Protein AF-A0A2V8S7G6-F1 (afdb_monomer_lite)

Secondary structure (DSSP, 8-state):
-EE-TTT--EE---------EEE---B-TTSPBP-EEEEETTTTEEEEE--EEEPPTT--HHHHHHHHHHHHH---S--------GGGHHHHHHTTSS-S----------------

Foldseek 3Di:
DDADPPPRDDDDDDDDDDAFKDFDFDQDPVRDTDWAFDQDPVVRDTDIATFMDGADDVRDNQNRHQVRCCVGPVDDPDDDDDDDPPVCVVVCVVVCVPVDDDDDDTDDDDDDDDDD

Radius of gyration: 17.89 Å; chains: 1; bounding box: 40×41×50 Å

pLDDT: mean 71.8, std 17.99, range [30.88, 92.38]

Sequence (116 aa):
MSADPRDGRAHDFYVIEAPDWINVIPLTARGEVVLIEQYRHGTEEISLEIPGGMVDEGEEPSDAAARELLEETGWTEQTVVRLTPVERIPSLIAEGKITHSLVVVGFHLLGLAGLE

Structure (mmCIF, N/CA/C/O backbone):
data_AF-A0A2V8S7G6-F1
#
_entry.id   AF-A0A2V8S7G6-F1
#
loop_
_atom_site.group_PDB
_atom_site.id
_atom_site.type_symbol
_atom_site.label_atom_id
_atom_site.label_alt_id
_atom_site.label_comp_id
_atom_site.label_asym_id
_atom_site.label_entity_id
_atom_site.label_seq_id
_atom_site.pdbx_PDB_ins_code
_atom_site.Cartn_x
_atom_site.Cartn_y
_atom_site.Cartn_z
_atom_site.occupancy
_atom_site.B_iso_or_equiv
_atom_site.auth_seq_id
_atom_site.auth_comp_id
_atom_site.auth_asym_id
_atom_site.auth_atom_id
_atom_site.pdbx_PDB_model_num
ATOM 1 N N . MET A 1 1 ? 19.991 -4.748 -21.477 1.00 58.31 1 MET A N 1
ATOM 2 C CA . MET A 1 1 ? 19.229 -5.061 -22.710 1.00 58.31 1 MET A CA 1
ATOM 3 C C . MET A 1 1 ? 18.177 -6.094 -22.362 1.00 58.31 1 MET A C 1
ATOM 5 O O . MET A 1 1 ? 18.536 -7.071 -21.718 1.00 58.31 1 MET A O 1
ATOM 9 N N . SER A 1 2 ? 16.923 -5.869 -22.743 1.00 74.12 2 SER A N 1
ATOM 10 C CA . SER A 1 2 ? 15.855 -6.864 -22.648 1.00 74.12 2 SER A CA 1
ATOM 11 C C . SER A 1 2 ? 15.586 -7.366 -24.062 1.00 74.12 2 SER A C 1
ATOM 13 O O . SER A 1 2 ? 15.606 -6.573 -25.009 1.00 74.12 2 SER A O 1
ATOM 15 N N . ALA A 1 3 ? 15.440 -8.678 -24.217 1.00 81.38 3 ALA A N 1
ATOM 16 C CA . ALA A 1 3 ? 15.179 -9.300 -25.507 1.00 81.38 3 ALA A CA 1
ATOM 17 C C . ALA A 1 3 ? 13.679 -9.559 -25.648 1.00 81.38 3 ALA A C 1
ATOM 19 O O . ALA A 1 3 ? 13.056 -10.067 -24.714 1.00 81.38 3 ALA A O 1
ATOM 20 N N . ASP A 1 4 ? 13.102 -9.232 -26.805 1.00 79.12 4 ASP A N 1
ATOM 21 C CA . ASP A 1 4 ? 11.713 -9.582 -27.099 1.00 79.12 4 ASP A CA 1
ATOM 22 C C . ASP A 1 4 ? 11.560 -11.114 -27.029 1.00 79.12 4 ASP A C 1
ATOM 24 O O . ASP A 1 4 ? 12.251 -11.833 -27.758 1.00 79.12 4 ASP A O 1
ATOM 28 N N . PRO A 1 5 ? 10.670 -11.653 -26.178 1.00 82.69 5 PRO A N 1
ATOM 29 C CA . PRO A 1 5 ? 10.526 -13.097 -26.015 1.00 82.69 5 PRO A CA 1
ATOM 30 C C . PRO A 1 5 ? 9.985 -13.809 -27.269 1.00 82.69 5 PRO A C 1
ATOM 32 O O . PRO A 1 5 ? 9.981 -15.037 -27.312 1.00 82.69 5 PRO A O 1
ATOM 35 N N . ARG A 1 6 ? 9.515 -13.073 -28.285 1.00 85.38 6 ARG A N 1
ATOM 36 C CA . ARG A 1 6 ? 8.958 -13.619 -29.532 1.00 85.38 6 ARG A CA 1
ATOM 37 C C . ARG A 1 6 ? 9.998 -13.764 -30.639 1.00 85.38 6 ARG A C 1
ATOM 39 O O . ARG A 1 6 ?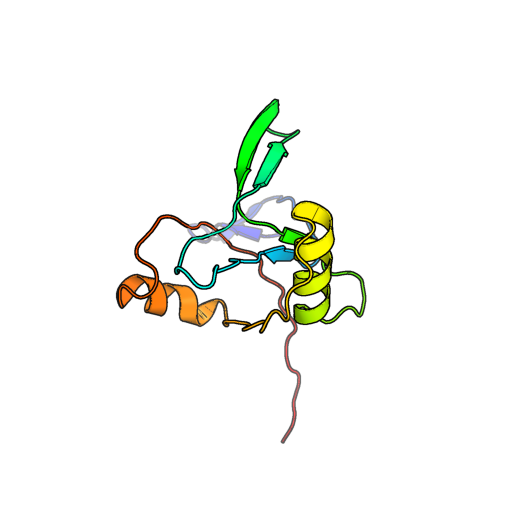 9.903 -14.713 -31.412 1.00 85.38 6 ARG A O 1
ATOM 46 N N . ASP A 1 7 ? 10.948 -12.833 -30.748 1.00 91.25 7 ASP A N 1
ATOM 47 C CA . ASP A 1 7 ? 11.930 -12.806 -31.848 1.00 91.25 7 ASP A CA 1
ATOM 48 C C . ASP A 1 7 ? 13.399 -12.659 -31.403 1.00 91.25 7 ASP A C 1
ATOM 50 O O . ASP A 1 7 ? 14.308 -12.761 -32.229 1.00 91.25 7 ASP A O 1
ATOM 54 N N . GLY A 1 8 ? 13.650 -12.478 -30.103 1.00 88.19 8 GLY A N 1
ATOM 55 C CA . GLY A 1 8 ? 14.980 -12.412 -29.503 1.00 88.19 8 GLY A CA 1
ATOM 56 C C . GLY A 1 8 ? 15.739 -11.110 -29.762 1.00 88.19 8 GLY A C 1
ATOM 57 O O . GLY A 1 8 ? 16.911 -11.014 -29.386 1.00 88.19 8 GLY A O 1
ATOM 58 N N . ARG A 1 9 ? 15.127 -10.102 -30.397 1.00 91.06 9 ARG A N 1
ATOM 59 C CA . ARG A 1 9 ? 15.801 -8.824 -30.650 1.00 91.06 9 ARG A CA 1
ATOM 60 C C . ARG A 1 9 ? 15.978 -8.025 -29.368 1.00 91.06 9 ARG A C 1
ATOM 62 O O . ARG A 1 9 ? 15.073 -7.927 -28.545 1.00 91.06 9 ARG A O 1
ATOM 69 N N . ALA A 1 10 ? 17.160 -7.431 -29.221 1.00 88.81 10 ALA A N 1
ATOM 70 C CA . ALA A 1 10 ? 17.464 -6.533 -28.119 1.00 88.81 10 ALA A CA 1
ATOM 71 C C . ALA A 1 10 ? 16.874 -5.143 -28.382 1.00 88.81 10 ALA A C 1
ATOM 73 O O . ALA A 1 10 ? 17.061 -4.577 -29.460 1.00 88.81 10 ALA A O 1
ATOM 74 N N . HIS A 1 11 ? 16.215 -4.593 -27.367 1.00 84.25 11 HIS A N 1
ATOM 75 C CA . HIS A 1 11 ? 15.691 -3.233 -27.369 1.00 84.25 11 HIS A CA 1
ATOM 76 C C . HIS A 1 11 ? 16.185 -2.468 -26.140 1.00 84.25 11 HIS A C 1
ATOM 78 O O . HIS A 1 11 ? 16.511 -3.066 -25.105 1.00 84.25 11 HIS A O 1
ATOM 84 N N . ASP A 1 12 ? 16.218 -1.142 -26.261 1.00 86.75 12 ASP A N 1
ATOM 85 C CA . ASP A 1 12 ? 16.338 -0.253 -25.111 1.00 86.75 12 ASP A CA 1
ATOM 86 C C . ASP A 1 12 ? 15.033 -0.295 -24.311 1.00 86.75 12 ASP A C 1
ATOM 88 O O . ASP A 1 12 ? 13.934 -0.315 -24.866 1.00 86.75 12 ASP A O 1
ATOM 92 N N . PHE A 1 13 ? 15.159 -0.346 -22.992 1.00 80.31 13 PHE A N 1
ATOM 93 C CA . PHE A 1 13 ? 14.050 -0.414 -22.050 1.00 80.31 13 PHE A CA 1
ATOM 94 C C . PHE A 1 13 ? 14.445 0.387 -20.819 1.00 80.31 13 PHE A C 1
ATOM 96 O O . PHE A 1 13 ? 15.613 0.423 -20.426 1.00 80.31 13 PHE A O 1
ATOM 103 N N . TYR A 1 14 ? 13.451 1.032 -20.228 1.00 80.69 14 TYR A N 1
ATOM 104 C CA . TYR A 1 14 ? 13.606 1.780 -18.995 1.00 80.69 14 TYR A CA 1
ATOM 105 C C . TYR A 1 14 ? 13.094 0.917 -17.851 1.00 80.69 14 TYR A C 1
ATOM 107 O O . TYR A 1 14 ? 12.024 0.317 -17.952 1.00 80.69 14 TYR A O 1
ATOM 115 N N . VAL A 1 15 ? 13.876 0.847 -16.780 1.00 80.12 15 VAL A N 1
ATOM 116 C CA . VAL A 1 15 ? 13.473 0.217 -15.524 1.00 80.12 15 VAL A CA 1
ATOM 117 C C . VAL A 1 15 ? 13.237 1.336 -14.525 1.00 80.12 15 VAL A C 1
ATOM 119 O O . VAL A 1 15 ? 14.070 2.232 -14.396 1.00 80.12 15 VAL A O 1
ATOM 122 N N . ILE A 1 16 ? 12.091 1.292 -13.853 1.00 77.50 16 ILE A N 1
ATOM 123 C CA . ILE A 1 16 ? 11.824 2.122 -12.682 1.00 77.50 16 ILE A CA 1
ATOM 124 C C . ILE A 1 16 ? 12.099 1.232 -11.479 1.00 77.50 16 ILE A C 1
ATOM 126 O O . ILE A 1 16 ? 11.385 0.257 -11.255 1.00 77.50 16 ILE A O 1
ATOM 130 N N . GLU A 1 17 ? 13.163 1.547 -10.752 1.00 78.69 17 GLU A N 1
ATOM 131 C CA . GLU A 1 17 ? 13.441 0.935 -9.459 1.00 78.69 17 GLU A CA 1
ATOM 132 C C . GLU A 1 17 ? 12.655 1.710 -8.402 1.00 78.69 17 GLU A C 1
ATOM 134 O O . GLU A 1 17 ? 12.752 2.936 -8.321 1.00 78.69 17 GLU A O 1
ATOM 139 N N . ALA A 1 18 ? 11.833 0.999 -7.639 1.00 74.44 18 ALA A N 1
ATOM 140 C CA . ALA A 1 18 ? 11.028 1.555 -6.564 1.00 74.44 18 ALA A CA 1
ATOM 141 C C . ALA A 1 18 ? 11.409 0.867 -5.246 1.00 74.44 18 ALA A C 1
ATOM 143 O O . ALA A 1 18 ? 11.781 -0.312 -5.280 1.00 74.44 18 ALA A O 1
ATOM 144 N N . PRO A 1 19 ? 11.337 1.583 -4.112 1.00 76.06 19 PRO A N 1
ATOM 145 C CA . PRO A 1 19 ? 11.504 0.973 -2.803 1.00 76.06 19 PRO A CA 1
ATOM 146 C C . PRO A 1 19 ? 10.362 0.001 -2.506 1.00 76.06 19 PRO A C 1
ATOM 148 O O . PRO A 1 19 ? 9.331 -0.030 -3.190 1.00 76.06 19 PRO A O 1
ATOM 151 N N . ASP A 1 20 ? 10.554 -0.768 -1.446 1.00 79.19 20 ASP A N 1
ATOM 152 C CA . ASP A 1 20 ? 9.552 -1.689 -0.941 1.00 79.19 20 ASP A CA 1
ATOM 153 C C . ASP A 1 20 ? 8.335 -0.914 -0.453 1.00 79.19 20 ASP A C 1
ATOM 155 O O . ASP A 1 20 ? 8.427 0.218 0.021 1.00 79.19 20 ASP A O 1
ATOM 159 N N . TRP A 1 21 ? 7.168 -1.529 -0.596 1.00 79.50 21 TRP A N 1
ATOM 160 C CA . TRP A 1 21 ? 5.898 -0.905 -0.268 1.00 79.50 21 TRP A CA 1
ATOM 161 C C . TRP A 1 21 ? 4.962 -1.938 0.344 1.00 79.50 21 TRP A C 1
ATOM 163 O O . TRP A 1 21 ? 4.873 -3.077 -0.128 1.00 79.50 21 TRP A O 1
ATOM 173 N N . ILE A 1 22 ? 4.216 -1.523 1.363 1.00 79.94 22 ILE A N 1
ATOM 174 C CA . ILE A 1 22 ? 3.166 -2.317 1.995 1.00 79.94 22 ILE A CA 1
ATOM 175 C C . ILE A 1 22 ? 1.798 -1.740 1.684 1.00 79.94 22 ILE A C 1
ATOM 177 O O . ILE A 1 22 ? 1.624 -0.549 1.471 1.00 79.94 22 ILE A O 1
ATOM 181 N N . ASN A 1 23 ? 0.786 -2.597 1.689 1.00 81.06 23 ASN A N 1
ATOM 182 C CA . ASN A 1 23 ? -0.576 -2.113 1.822 1.00 81.06 23 ASN A CA 1
ATOM 183 C C . ASN A 1 23 ? -1.289 -2.936 2.879 1.00 81.06 23 ASN A C 1
ATOM 185 O O . ASN A 1 23 ? -1.021 -4.128 3.060 1.00 81.06 23 ASN A O 1
ATOM 189 N N . VAL A 1 24 ? -2.216 -2.288 3.559 1.00 79.31 24 VAL A N 1
ATOM 190 C CA . VAL A 1 24 ? -2.887 -2.816 4.734 1.00 79.31 24 VAL A CA 1
ATOM 191 C C . VAL A 1 24 ? -4.356 -2.978 4.402 1.00 79.31 24 VAL A C 1
ATOM 193 O O . VAL A 1 24 ? -4.965 -2.078 3.851 1.00 79.31 24 VAL A O 1
ATOM 196 N N . ILE A 1 25 ? -4.949 -4.120 4.745 1.00 82.69 25 ILE A N 1
ATOM 197 C CA . ILE A 1 25 ? -6.404 -4.314 4.682 1.00 82.69 25 ILE A CA 1
ATOM 198 C C . ILE A 1 25 ? -6.908 -4.307 6.122 1.00 82.69 25 ILE A C 1
ATOM 200 O O . ILE A 1 25 ? -6.883 -5.357 6.776 1.00 82.69 25 ILE A O 1
ATOM 204 N N . PRO A 1 26 ? -7.327 -3.153 6.661 1.00 75.75 26 PRO A N 1
ATOM 205 C CA . PRO A 1 26 ? -7.727 -3.070 8.051 1.00 75.75 26 PRO A CA 1
ATOM 206 C C . PRO A 1 26 ? -9.147 -3.617 8.161 1.00 75.75 26 PRO A C 1
ATOM 208 O O . PRO A 1 26 ? -10.054 -3.140 7.478 1.00 75.75 26 PRO A O 1
ATOM 211 N N . LEU A 1 27 ? -9.333 -4.628 9.009 1.00 76.56 27 LEU A N 1
ATOM 212 C CA . LEU A 1 27 ? -10.639 -5.219 9.281 1.00 76.56 27 LEU A CA 1
ATOM 213 C C . LEU A 1 27 ? -11.141 -4.762 10.643 1.00 76.56 27 LEU A C 1
ATOM 215 O O . LEU A 1 27 ? -10.476 -4.958 11.659 1.00 76.56 27 LEU A O 1
ATOM 219 N N . THR A 1 28 ? -12.340 -4.192 10.671 1.00 73.38 28 THR A N 1
ATOM 220 C CA . THR A 1 28 ? -12.999 -3.818 11.924 1.00 73.38 28 THR A CA 1
ATOM 221 C C . THR A 1 28 ? -13.528 -5.065 12.637 1.00 73.38 28 THR A C 1
ATOM 223 O O . THR A 1 28 ? -13.721 -6.118 12.023 1.00 73.38 28 THR A O 1
ATOM 226 N N . ALA A 1 29 ? -13.868 -4.955 13.925 1.00 72.25 29 ALA A N 1
ATOM 227 C CA . ALA A 1 29 ? -14.508 -6.048 14.671 1.00 72.25 29 ALA A CA 1
ATOM 228 C C . ALA A 1 29 ? -15.847 -6.522 14.059 1.00 72.25 29 ALA A C 1
ATOM 230 O O . ALA A 1 29 ? -16.326 -7.610 14.373 1.00 72.25 29 ALA A O 1
ATOM 231 N N . ARG A 1 30 ? -16.454 -5.715 13.177 1.00 73.75 30 ARG A N 1
ATOM 232 C CA . ARG A 1 30 ? -17.678 -6.050 12.432 1.00 73.75 30 ARG A CA 1
ATOM 233 C C . ARG A 1 30 ? -17.400 -6.668 11.057 1.00 73.75 30 ARG A C 1
ATOM 235 O O . ARG A 1 30 ? -18.348 -6.979 10.344 1.00 73.75 30 ARG A O 1
ATOM 242 N N . GLY A 1 31 ? -16.132 -6.854 10.688 1.00 69.44 31 GLY A N 1
ATOM 243 C CA . GLY A 1 31 ? -15.725 -7.377 9.384 1.00 69.44 31 GLY A CA 1
ATOM 244 C C . GLY A 1 31 ? -15.828 -6.360 8.245 1.00 69.44 31 GLY A C 1
ATOM 245 O O . GLY A 1 31 ? -15.944 -6.757 7.090 1.00 69.44 31 GLY A O 1
ATOM 246 N N . GLU A 1 32 ? -15.810 -5.064 8.554 1.00 75.69 32 GLU A N 1
ATOM 247 C CA . GLU A 1 32 ? -15.784 -3.995 7.548 1.00 75.69 32 GLU A CA 1
ATOM 248 C C . GLU A 1 32 ? -14.330 -3.655 7.186 1.00 75.69 32 GLU A C 1
ATOM 250 O O . GLU A 1 32 ? -13.436 -3.836 8.013 1.00 75.69 32 GLU A O 1
ATOM 255 N N . VAL A 1 33 ? -14.094 -3.153 5.971 1.00 80.00 33 VAL A N 1
ATOM 256 C CA . VAL A 1 33 ? -12.766 -2.704 5.520 1.00 80.00 33 VAL A CA 1
ATOM 257 C C . VAL A 1 33 ? -12.662 -1.191 5.670 1.00 80.00 33 VAL A C 1
ATOM 259 O O . VAL A 1 33 ? -13.569 -0.471 5.253 1.00 80.00 33 VAL A O 1
ATOM 262 N N . VAL A 1 34 ? -11.556 -0.715 6.242 1.00 79.19 34 VAL A N 1
ATOM 263 C CA . VAL A 1 34 ? -11.244 0.720 6.304 1.00 79.19 34 VAL A CA 1
ATOM 264 C C . VAL A 1 34 ? -10.532 1.145 5.025 1.00 79.19 34 VAL A C 1
ATOM 266 O O . VAL A 1 34 ? -9.573 0.501 4.603 1.00 79.19 34 VAL A O 1
ATOM 269 N N . LEU A 1 35 ? -11.015 2.232 4.428 1.00 85.31 35 LEU A N 1
ATOM 270 C CA . LEU A 1 35 ? -10.477 2.839 3.214 1.00 85.31 35 LEU A CA 1
ATOM 271 C C . LEU A 1 35 ? -10.124 4.305 3.484 1.00 85.31 35 LEU A C 1
ATOM 273 O O . LEU A 1 35 ? -10.702 4.926 4.379 1.00 85.31 35 LEU A O 1
ATOM 277 N N . ILE A 1 36 ? -9.211 4.843 2.684 1.00 88.38 36 ILE A N 1
ATOM 278 C CA . ILE A 1 36 ? -8.777 6.240 2.699 1.00 88.38 36 ILE A CA 1
ATOM 279 C C . ILE A 1 36 ? -9.045 6.895 1.345 1.00 88.38 36 ILE A C 1
ATOM 281 O O . ILE A 1 36 ? -9.079 6.231 0.309 1.00 88.38 36 ILE A O 1
ATOM 285 N N . GLU A 1 37 ? -9.235 8.210 1.351 1.00 92.38 37 GLU A N 1
ATOM 286 C CA . GLU A 1 37 ? -9.272 9.018 0.134 1.00 92.38 37 GLU A CA 1
ATOM 287 C C . GLU A 1 37 ? -7.888 9.630 -0.088 1.00 92.38 37 GLU A C 1
ATOM 289 O O . GLU A 1 37 ? -7.433 10.453 0.706 1.00 92.38 37 GLU A O 1
ATOM 294 N N . GLN A 1 38 ? -7.217 9.233 -1.168 1.00 87.44 38 GLN A N 1
ATOM 295 C CA . GLN A 1 38 ? -5.877 9.703 -1.512 1.00 87.44 38 GLN A CA 1
ATOM 296 C C . GLN A 1 38 ? -5.896 10.467 -2.838 1.00 87.44 38 GLN A C 1
ATOM 298 O O . GLN A 1 38 ? -6.483 10.017 -3.820 1.00 87.44 38 GLN A O 1
ATOM 303 N N . TYR A 1 39 ? -5.223 11.619 -2.891 1.00 90.88 39 TYR A N 1
ATOM 304 C CA . TYR A 1 39 ? -5.018 12.351 -4.141 1.00 90.88 39 TYR A CA 1
ATOM 305 C C . TYR A 1 39 ? -3.852 11.754 -4.942 1.00 90.88 39 TYR A C 1
ATOM 307 O O . TYR A 1 39 ? -2.709 11.719 -4.478 1.00 90.88 39 TYR A O 1
ATOM 315 N N . ARG A 1 40 ? -4.121 11.322 -6.177 1.00 84.56 40 ARG A N 1
ATOM 316 C CA . ARG A 1 40 ? -3.131 10.730 -7.083 1.00 84.56 40 ARG A CA 1
ATOM 317 C C . ARG A 1 40 ? -2.644 11.762 -8.091 1.00 84.56 40 ARG A C 1
ATOM 319 O O . ARG A 1 40 ? -3.323 12.068 -9.061 1.00 84.56 40 ARG A O 1
ATOM 326 N N . HIS A 1 41 ? -1.409 12.231 -7.921 1.00 83.94 41 HIS A N 1
ATOM 327 C CA . HIS A 1 41 ? -0.794 13.214 -8.825 1.00 83.94 41 HIS A CA 1
ATOM 328 C C . HIS A 1 41 ? -0.746 12.769 -10.295 1.00 83.94 41 HIS A C 1
ATOM 330 O O . HIS A 1 41 ? -0.855 13.607 -11.179 1.00 83.94 41 HIS A O 1
ATOM 336 N N . GLY A 1 42 ? -0.577 11.470 -10.566 1.00 82.81 42 GLY A N 1
ATOM 337 C CA . GLY A 1 42 ? -0.501 10.958 -11.939 1.00 82.81 42 GLY A CA 1
ATOM 338 C C . GLY A 1 42 ? -1.829 11.013 -12.702 1.00 82.81 42 GLY A C 1
ATOM 339 O O . GLY A 1 42 ? -1.814 11.083 -13.927 1.00 82.81 42 GLY A O 1
ATOM 340 N N . THR A 1 43 ? -2.959 10.975 -11.990 1.00 86.50 43 THR A N 1
ATOM 341 C CA . THR A 1 43 ? -4.311 11.039 -12.572 1.00 86.50 43 THR A CA 1
ATOM 342 C C . THR A 1 43 ? -5.035 12.344 -12.251 1.00 86.50 43 THR A C 1
ATOM 344 O O . THR A 1 43 ? -6.062 12.613 -12.856 1.00 86.50 43 THR A O 1
ATOM 347 N N . GLU A 1 44 ? -4.500 13.151 -11.333 1.00 91.50 44 GLU A N 1
ATOM 348 C CA . GLU A 1 44 ? -5.094 14.392 -10.823 1.00 91.50 44 GLU A CA 1
ATOM 349 C C . GLU A 1 44 ? -6.479 14.196 -10.180 1.00 91.50 44 GLU A C 1
ATOM 351 O O . GLU A 1 44 ? -7.342 15.072 -10.214 1.00 91.50 44 GLU A O 1
ATOM 356 N N . GLU A 1 45 ? -6.692 13.039 -9.553 1.00 89.19 45 GLU A N 1
ATOM 357 C CA . GLU A 1 45 ? -7.984 12.635 -8.995 1.00 89.19 45 GLU A CA 1
ATOM 358 C C . GLU A 1 45 ? -7.860 12.150 -7.547 1.00 89.19 45 GLU A C 1
ATOM 360 O O . GLU A 1 45 ? -6.795 11.712 -7.104 1.00 89.19 45 GLU A O 1
ATOM 365 N N . ILE A 1 46 ? -8.974 12.212 -6.809 1.00 88.75 46 ILE A N 1
ATOM 366 C CA . ILE A 1 46 ? -9.114 11.554 -5.506 1.00 88.75 46 ILE A CA 1
ATOM 367 C C . ILE A 1 46 ? -9.581 10.119 -5.749 1.00 88.75 46 ILE A C 1
ATOM 369 O O . ILE A 1 46 ? -10.652 9.893 -6.315 1.00 88.75 46 ILE A O 1
ATOM 373 N N . SER A 1 47 ? -8.786 9.158 -5.298 1.00 83.62 47 SER A N 1
ATOM 374 C CA . SER A 1 47 ? -9.081 7.731 -5.358 1.00 83.62 47 SER A CA 1
ATOM 375 C C . SER A 1 47 ? -9.390 7.186 -3.970 1.00 83.62 47 SER A C 1
ATOM 377 O O . SER A 1 47 ? -8.713 7.521 -2.998 1.00 83.62 47 SER A O 1
ATOM 379 N N . LEU A 1 48 ? -10.389 6.307 -3.897 1.00 87.69 48 LEU A N 1
ATOM 380 C CA . LEU A 1 48 ? -10.672 5.525 -2.700 1.00 87.69 48 LEU A CA 1
ATOM 381 C C . LEU A 1 48 ? -9.765 4.290 -2.680 1.00 87.69 48 LEU A C 1
ATOM 383 O O . LEU A 1 48 ? -9.818 3.467 -3.595 1.00 87.69 48 LEU A O 1
ATOM 387 N N . GLU A 1 49 ? -8.940 4.169 -1.647 1.00 84.56 49 GLU A N 1
ATOM 388 C CA . GLU A 1 49 ? -7.851 3.195 -1.569 1.00 84.56 49 GLU A CA 1
ATOM 389 C C . GLU A 1 49 ? -7.768 2.548 -0.188 1.00 84.56 49 GLU A C 1
ATOM 391 O O . GLU A 1 49 ? -8.439 2.956 0.757 1.00 84.56 49 GLU A O 1
ATOM 396 N N . ILE A 1 50 ? -6.951 1.509 -0.073 1.00 87.19 50 ILE A N 1
ATOM 397 C CA . ILE A 1 50 ? -6.542 0.994 1.231 1.00 87.19 50 ILE A CA 1
ATOM 398 C C . ILE A 1 50 ? -5.301 1.745 1.732 1.00 87.19 50 ILE A C 1
ATOM 400 O O . ILE A 1 50 ? -4.540 2.234 0.894 1.00 87.19 50 ILE A O 1
ATOM 404 N N . PRO A 1 51 ? -5.061 1.787 3.055 1.00 87.81 51 PRO A N 1
ATOM 405 C CA . PRO A 1 51 ? -3.838 2.358 3.594 1.00 87.81 51 PRO A CA 1
ATOM 406 C C . PRO A 1 51 ? -2.592 1.639 3.084 1.00 87.81 51 PRO A C 1
ATOM 408 O O . PRO A 1 51 ? -2.604 0.415 2.884 1.00 87.81 51 PRO A O 1
ATOM 411 N N . GLY A 1 52 ? -1.505 2.372 2.913 1.00 87.44 52 GLY A N 1
ATOM 412 C CA . GLY A 1 52 ? -0.264 1.804 2.416 1.00 87.44 52 GLY A CA 1
ATOM 413 C C . GLY A 1 52 ? 0.827 2.839 2.235 1.00 87.44 52 GLY A C 1
ATOM 414 O O . GLY A 1 52 ? 0.561 4.016 2.034 1.00 87.44 52 GLY A O 1
ATOM 415 N N . GLY A 1 53 ? 2.065 2.369 2.247 1.00 86.44 53 GLY A N 1
ATOM 416 C CA . GLY A 1 53 ? 3.222 3.241 2.241 1.00 86.44 53 GLY A CA 1
ATOM 417 C C . GLY A 1 53 ? 4.510 2.513 1.929 1.00 86.44 53 GLY A C 1
ATOM 418 O O . GLY A 1 53 ? 4.549 1.282 1.807 1.00 86.44 53 GLY A O 1
ATOM 419 N N . MET A 1 54 ? 5.570 3.299 1.777 1.00 87.88 54 MET A N 1
ATOM 420 C CA . MET A 1 54 ? 6.911 2.767 1.576 1.00 87.88 54 MET A CA 1
ATOM 421 C C . MET A 1 54 ? 7.403 2.123 2.871 1.00 87.88 54 MET A C 1
ATOM 423 O O . MET A 1 54 ? 7.080 2.574 3.970 1.00 87.88 54 MET A O 1
ATOM 427 N N . VAL A 1 55 ? 8.191 1.067 2.719 1.00 84.81 55 VAL A N 1
ATOM 428 C CA . VAL A 1 55 ? 8.963 0.486 3.813 1.00 84.81 55 VAL A CA 1
ATOM 429 C C . VAL A 1 55 ? 10.295 1.216 3.861 1.00 84.81 55 VAL A C 1
ATOM 431 O O . VAL A 1 55 ? 11.006 1.278 2.852 1.00 84.81 55 VAL A O 1
ATOM 434 N N . ASP A 1 56 ? 10.623 1.780 5.017 1.00 89.06 56 ASP A N 1
ATOM 435 C CA . ASP A 1 56 ? 11.895 2.469 5.202 1.00 89.06 56 ASP A CA 1
ATOM 436 C C . ASP A 1 56 ? 13.071 1.478 5.213 1.00 89.06 56 ASP A C 1
ATOM 438 O O . ASP A 1 56 ? 12.932 0.283 5.485 1.00 89.06 56 ASP A O 1
ATOM 442 N N . GLU A 1 57 ? 14.277 1.967 4.916 1.00 88.12 57 GLU A N 1
ATOM 443 C CA . GLU A 1 57 ? 15.470 1.119 4.896 1.00 88.12 57 GLU A CA 1
ATOM 444 C C . GLU A 1 57 ? 15.724 0.487 6.278 1.00 88.12 57 GLU A C 1
ATOM 446 O O . GLU A 1 57 ? 15.976 1.179 7.266 1.00 88.12 57 GLU A O 1
ATOM 451 N N . GLY A 1 58 ? 15.679 -0.847 6.336 1.00 89.19 58 GLY A N 1
ATOM 452 C CA . GLY A 1 58 ? 15.843 -1.615 7.573 1.00 89.19 58 GLY A CA 1
ATOM 453 C C . GLY A 1 58 ? 14.586 -1.707 8.446 1.00 89.19 58 GLY A C 1
ATOM 454 O O . GLY A 1 58 ? 14.666 -2.269 9.537 1.00 89.19 58 GLY A O 1
ATOM 455 N N . GLU A 1 59 ? 13.448 -1.179 7.989 1.00 87.38 59 GLU A N 1
ATOM 456 C CA . GLU A 1 59 ? 12.149 -1.337 8.642 1.00 87.38 59 GLU A CA 1
ATOM 457 C C . GLU A 1 59 ? 11.545 -2.710 8.309 1.00 87.38 59 GLU A C 1
ATOM 459 O O . GLU A 1 59 ? 11.549 -3.157 7.160 1.00 87.38 59 GLU A O 1
ATOM 464 N N . GLU A 1 60 ? 11.003 -3.399 9.315 1.00 81.75 60 GLU A N 1
ATOM 465 C CA . GLU A 1 60 ? 10.249 -4.626 9.066 1.00 81.75 60 GLU A CA 1
ATOM 466 C C . GLU A 1 60 ? 8.897 -4.277 8.417 1.00 81.75 60 GLU A C 1
ATOM 468 O O . GLU A 1 60 ? 8.194 -3.387 8.903 1.00 81.75 60 GLU A O 1
ATOM 473 N N . PRO A 1 61 ? 8.438 -5.006 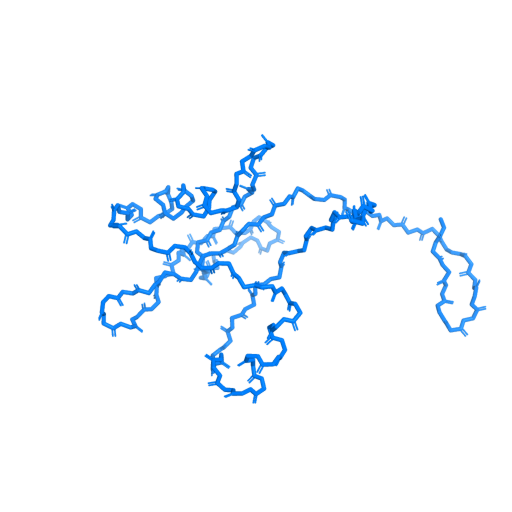7.381 1.00 80.62 61 PRO A N 1
ATOM 474 C CA . PRO A 1 61 ? 7.172 -4.703 6.707 1.00 80.62 61 PRO A CA 1
ATOM 475 C C . PRO A 1 61 ? 5.950 -4.659 7.635 1.00 80.62 61 PRO A C 1
ATOM 477 O O . PRO A 1 61 ? 4.970 -3.971 7.349 1.00 80.62 61 PRO A O 1
ATOM 480 N N . SER A 1 62 ? 5.972 -5.401 8.748 1.00 77.88 62 SER A N 1
ATOM 481 C CA . SER A 1 62 ? 4.905 -5.339 9.750 1.00 77.88 62 SER A CA 1
ATOM 482 C C . SER A 1 62 ? 4.876 -4.026 10.521 1.00 77.88 62 SER A C 1
ATOM 484 O O . SER A 1 62 ? 3.792 -3.561 10.871 1.00 77.88 62 SER A O 1
ATOM 486 N N . ASP A 1 63 ? 6.045 -3.444 10.770 1.00 84.06 63 ASP A N 1
ATOM 487 C CA . ASP A 1 63 ? 6.183 -2.185 11.492 1.00 84.06 63 ASP A CA 1
ATOM 488 C C . ASP A 1 63 ? 5.776 -1.025 10.577 1.00 84.06 63 ASP A C 1
ATOM 490 O O . ASP A 1 63 ? 4.952 -0.204 10.981 1.00 84.06 63 ASP A O 1
ATOM 494 N N . ALA A 1 64 ? 6.201 -1.063 9.306 1.00 84.88 64 ALA A N 1
ATOM 495 C CA . ALA A 1 64 ? 5.730 -0.154 8.259 1.00 84.88 64 ALA A CA 1
ATOM 496 C C . ALA A 1 64 ? 4.196 -0.183 8.130 1.00 84.88 64 ALA A C 1
ATOM 498 O O . ALA A 1 64 ? 3.535 0.852 8.131 1.00 84.88 64 ALA A O 1
ATOM 499 N N . ALA A 1 65 ? 3.598 -1.380 8.094 1.00 82.94 65 ALA A N 1
ATOM 500 C CA . ALA A 1 65 ? 2.147 -1.542 8.011 1.00 82.94 65 ALA A CA 1
ATOM 501 C C . ALA A 1 65 ? 1.408 -0.942 9.216 1.00 82.94 65 ALA A C 1
ATOM 503 O O . ALA A 1 65 ? 0.349 -0.337 9.051 1.00 82.94 65 ALA A O 1
ATOM 504 N N . ALA A 1 66 ? 1.942 -1.110 10.427 1.00 82.38 66 ALA A N 1
ATOM 505 C CA . ALA A 1 66 ? 1.354 -0.522 11.625 1.00 82.38 66 ALA A CA 1
ATOM 506 C C . ALA A 1 66 ? 1.498 1.010 11.642 1.00 82.38 66 ALA A C 1
ATOM 508 O O . ALA A 1 66 ? 0.552 1.703 12.022 1.00 82.38 66 ALA A O 1
ATOM 509 N N . ARG A 1 67 ? 2.656 1.526 11.209 1.00 89.75 67 ARG A N 1
ATOM 510 C CA . ARG A 1 67 ? 2.952 2.958 11.102 1.00 89.75 67 ARG A CA 1
ATOM 511 C C . ARG A 1 67 ? 2.024 3.652 10.106 1.00 89.75 67 ARG A C 1
ATOM 513 O O . ARG A 1 67 ? 1.311 4.567 10.503 1.00 89.75 67 ARG A O 1
ATOM 520 N N . GLU A 1 68 ? 1.962 3.177 8.866 1.00 89.81 68 GLU A N 1
ATOM 521 C CA . GLU A 1 68 ? 1.123 3.777 7.815 1.00 89.81 68 GLU A CA 1
ATOM 522 C C . GLU A 1 68 ? -0.364 3.738 8.181 1.00 89.81 68 GLU A C 1
ATOM 524 O O . GLU A 1 68 ? -1.080 4.730 8.048 1.00 89.81 68 GLU A O 1
ATOM 529 N N . LEU A 1 69 ? -0.837 2.623 8.755 1.00 84.75 69 LEU A N 1
ATOM 530 C CA . LEU A 1 69 ? -2.219 2.533 9.223 1.00 84.75 69 LEU A CA 1
ATOM 531 C C . LEU A 1 69 ? -2.541 3.617 10.265 1.00 84.75 69 LEU A C 1
ATOM 533 O O . LEU A 1 69 ? -3.618 4.218 10.221 1.00 84.75 69 LEU A O 1
ATOM 537 N N . LEU A 1 70 ? -1.623 3.864 11.200 1.00 86.31 70 LEU A N 1
ATOM 538 C CA . LEU A 1 70 ? -1.778 4.903 12.212 1.00 86.31 70 LEU A CA 1
ATOM 539 C C . LEU A 1 70 ? -1.749 6.304 11.590 1.00 86.31 70 LEU A C 1
ATOM 541 O O . LEU A 1 70 ? -2.592 7.129 11.937 1.00 86.31 70 LEU A O 1
ATOM 545 N N . GLU A 1 71 ? -0.802 6.576 10.696 1.00 91.69 71 GLU A N 1
ATOM 546 C CA . G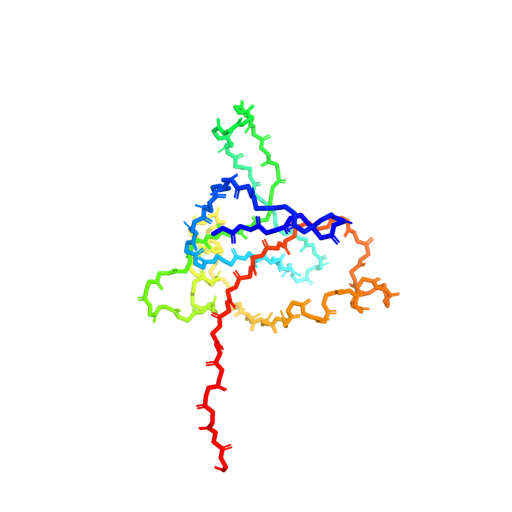LU A 1 71 ? -0.622 7.892 10.074 1.00 91.69 71 GLU A CA 1
ATOM 547 C C . GLU A 1 71 ? -1.821 8.289 9.203 1.00 91.69 71 GLU A C 1
ATOM 549 O O . GLU A 1 71 ? -2.314 9.414 9.309 1.00 91.69 71 GLU A O 1
ATOM 554 N N . GLU A 1 72 ? -2.344 7.358 8.404 1.00 89.94 72 GLU A N 1
ATOM 555 C CA . GLU A 1 72 ? -3.391 7.653 7.422 1.00 89.94 72 GLU A CA 1
ATOM 556 C C . GLU A 1 72 ? -4.811 7.564 7.993 1.00 89.94 72 GLU A C 1
ATOM 558 O O . GLU A 1 72 ? -5.723 8.234 7.504 1.00 89.94 72 GLU A O 1
ATOM 563 N N . THR A 1 73 ? -5.030 6.752 9.035 1.00 83.38 73 THR A N 1
ATOM 564 C CA . THR A 1 73 ? -6.381 6.526 9.591 1.00 83.38 73 THR A CA 1
ATOM 565 C C . THR A 1 73 ? -6.542 6.973 11.045 1.00 83.38 73 THR A C 1
ATOM 567 O O . THR A 1 73 ? -7.668 7.062 11.544 1.00 83.38 73 THR A O 1
ATOM 570 N N . GLY A 1 74 ? -5.443 7.247 11.755 1.00 84.00 74 GLY A N 1
ATOM 571 C CA . GLY A 1 74 ? -5.447 7.542 13.190 1.00 84.00 74 GLY A CA 1
ATOM 572 C C . GLY A 1 74 ? -5.782 6.338 14.078 1.00 84.00 74 GLY A C 1
ATOM 573 O O . GLY A 1 74 ? -6.022 6.504 15.277 1.00 84.00 74 GLY A O 1
ATOM 574 N N . TRP A 1 75 ? -5.846 5.127 13.517 1.00 73.25 75 TRP A N 1
ATOM 575 C CA . TRP A 1 75 ? -6.204 3.922 14.259 1.00 73.25 75 TRP A CA 1
ATOM 576 C C . TRP A 1 75 ? -5.045 3.435 15.125 1.00 73.25 75 TRP A C 1
ATOM 578 O O . TRP A 1 75 ? -3.939 3.206 14.653 1.00 73.25 75 TRP A O 1
ATOM 588 N N . THR A 1 76 ? -5.327 3.260 16.415 1.00 60.81 76 THR A N 1
ATOM 589 C CA . THR A 1 76 ? -4.338 2.920 17.455 1.00 60.81 76 THR A CA 1
ATOM 590 C C . THR A 1 76 ? -4.613 1.572 18.122 1.00 60.81 76 THR A C 1
ATOM 592 O O . THR A 1 76 ? -3.924 1.196 19.073 1.00 60.81 76 THR A O 1
ATOM 595 N N . GLU A 1 77 ? -5.636 0.841 17.669 1.00 59.25 77 GLU A N 1
ATOM 596 C CA . GLU A 1 77 ? -5.974 -0.459 18.245 1.00 59.25 77 GLU A CA 1
ATOM 597 C C . GLU A 1 77 ? -4.883 -1.502 17.962 1.00 59.25 77 GLU A C 1
ATOM 599 O O . GLU A 1 77 ? -4.153 -1.421 16.970 1.00 59.25 77 GLU A O 1
ATOM 604 N N . GLN A 1 78 ? -4.773 -2.502 18.848 1.00 54.66 78 GLN A N 1
ATOM 605 C CA . GLN A 1 78 ? -3.824 -3.606 18.697 1.00 54.66 78 GLN A CA 1
ATOM 606 C C . GLN A 1 78 ? -4.074 -4.337 17.374 1.00 54.66 78 GLN A C 1
ATOM 608 O O . GLN A 1 78 ? -4.992 -5.146 17.248 1.00 54.66 78 GLN A O 1
ATOM 613 N N . THR A 1 79 ? -3.232 -4.043 16.390 1.00 54.12 79 THR A N 1
ATOM 614 C CA . THR A 1 79 ? -3.340 -4.586 15.042 1.00 54.12 79 THR A CA 1
ATOM 615 C C . THR A 1 79 ? -2.478 -5.836 14.944 1.00 54.12 79 THR A C 1
ATOM 617 O O . THR A 1 79 ? -1.273 -5.800 15.182 1.00 54.12 79 THR A O 1
ATOM 620 N N . VAL A 1 80 ? -3.093 -6.967 14.597 1.00 56.19 80 VAL A N 1
ATOM 621 C CA . VAL A 1 80 ? -2.352 -8.189 14.265 1.00 56.19 80 VAL A CA 1
ATOM 622 C C . VAL A 1 80 ? -2.014 -8.140 12.782 1.00 56.19 80 VAL A C 1
ATOM 624 O O . VAL A 1 80 ? -2.889 -8.327 11.935 1.00 56.19 80 VAL A O 1
ATOM 627 N N . VAL A 1 81 ? -0.743 -7.903 12.459 1.00 60.22 81 VAL A N 1
ATOM 628 C CA . VAL A 1 81 ? -0.283 -7.892 11.068 1.00 60.22 81 VAL A CA 1
ATOM 629 C C . VAL A 1 81 ? -0.021 -9.321 10.603 1.00 60.22 81 VAL A C 1
ATOM 631 O O . VAL A 1 81 ? 0.761 -10.059 11.201 1.00 60.22 81 VAL A O 1
ATOM 634 N N . ARG A 1 82 ? -0.683 -9.725 9.514 1.00 64.94 82 ARG A N 1
ATOM 635 C CA . ARG A 1 82 ? -0.440 -11.010 8.851 1.00 64.94 82 ARG A CA 1
ATOM 636 C C . ARG A 1 82 ? 0.087 -10.782 7.446 1.00 64.94 82 ARG A C 1
ATOM 638 O O . ARG A 1 82 ? -0.674 -10.443 6.542 1.00 64.94 82 ARG A O 1
ATOM 645 N N . LEU A 1 83 ? 1.364 -11.081 7.257 1.00 61.91 83 LEU A N 1
ATOM 646 C CA . LEU A 1 83 ? 1.985 -11.085 5.940 1.00 61.91 83 LEU A CA 1
ATOM 647 C C . LEU A 1 83 ? 1.563 -12.337 5.162 1.00 61.91 83 LEU A C 1
ATOM 649 O O . LEU A 1 83 ? 1.551 -13.453 5.689 1.00 61.91 83 LEU A O 1
ATOM 653 N N . THR A 1 84 ? 1.187 -12.144 3.900 1.00 66.00 84 THR A N 1
ATOM 654 C CA . THR A 1 84 ? 0.826 -13.229 2.983 1.00 66.00 84 THR A CA 1
ATOM 655 C C . THR A 1 84 ? 1.792 -13.207 1.801 1.00 66.00 84 THR A C 1
ATOM 657 O O . THR A 1 84 ? 1.867 -12.179 1.135 1.00 66.00 84 THR A O 1
ATOM 660 N N . PRO A 1 85 ? 2.506 -14.314 1.514 1.00 62.19 85 PRO A N 1
ATOM 661 C CA . PRO A 1 85 ? 3.377 -14.397 0.344 1.00 62.19 85 PRO A CA 1
ATOM 662 C C . PRO A 1 85 ? 2.595 -14.134 -0.942 1.00 62.19 85 PRO A C 1
ATOM 664 O O . PRO A 1 85 ? 1.479 -14.648 -1.095 1.00 62.19 85 PRO A O 1
ATOM 667 N N . VAL A 1 86 ? 3.177 -13.373 -1.870 1.00 62.44 86 VAL A N 1
ATOM 668 C CA . VAL A 1 86 ? 2.486 -12.962 -3.100 1.00 62.44 86 VAL A CA 1
ATOM 669 C C . VAL A 1 86 ? 2.096 -14.171 -3.957 1.00 62.44 86 VAL A C 1
ATOM 671 O O . VAL A 1 86 ? 1.030 -14.190 -4.569 1.00 62.44 86 VAL A O 1
ATOM 674 N N . GLU A 1 87 ? 2.875 -15.252 -3.911 1.00 64.69 87 GLU A N 1
ATOM 675 C CA . GLU A 1 87 ? 2.619 -16.501 -4.638 1.00 64.69 87 GLU A CA 1
ATOM 676 C C . GLU A 1 87 ? 1.336 -17.199 -4.172 1.00 64.69 87 GLU A C 1
ATOM 678 O O . GLU A 1 87 ? 0.753 -17.993 -4.911 1.00 64.69 87 GLU A O 1
ATOM 683 N N . ARG A 1 88 ? 0.870 -16.913 -2.948 1.00 65.38 88 ARG A N 1
ATOM 684 C CA . ARG A 1 88 ? -0.397 -17.448 -2.435 1.00 65.38 88 ARG A CA 1
ATOM 685 C C . ARG A 1 88 ? -1.612 -16.648 -2.883 1.00 65.38 88 ARG A C 1
ATOM 687 O O . ARG A 1 88 ? -2.716 -17.184 -2.809 1.00 65.38 88 ARG A O 1
ATOM 694 N N . ILE A 1 89 ? -1.444 -15.415 -3.362 1.00 66.44 89 ILE A N 1
ATOM 695 C CA . ILE A 1 89 ? -2.564 -14.547 -3.750 1.00 66.44 89 ILE A CA 1
ATOM 696 C C . ILE A 1 89 ? -3.439 -15.187 -4.841 1.00 66.44 89 ILE A C 1
ATOM 698 O O . ILE A 1 89 ? -4.652 -15.245 -4.628 1.00 66.44 89 ILE A O 1
ATOM 702 N N . PRO A 1 90 ? -2.896 -15.754 -5.942 1.00 69.75 90 PRO A N 1
ATOM 703 C CA . PRO A 1 90 ? -3.721 -16.424 -6.948 1.00 69.75 90 PRO A CA 1
ATOM 704 C C . PRO A 1 90 ? -4.609 -17.529 -6.362 1.00 69.75 90 PRO A C 1
ATOM 706 O O . PRO A 1 90 ? -5.792 -17.606 -6.690 1.00 69.75 90 PRO A O 1
ATOM 709 N N . SER A 1 91 ? -4.076 -18.343 -5.446 1.00 72.31 91 SER A N 1
ATOM 710 C CA . SER A 1 91 ? -4.838 -19.408 -4.783 1.00 72.31 91 SER A CA 1
ATOM 711 C C . SER A 1 91 ? -5.908 -18.857 -3.842 1.00 72.31 91 SER A C 1
ATOM 713 O O . SER A 1 91 ? -7.012 -19.385 -3.797 1.00 72.31 91 SER A O 1
ATOM 715 N N . LEU A 1 92 ? -5.630 -17.767 -3.123 1.00 66.44 92 LEU A N 1
ATOM 716 C CA . LEU A 1 92 ? -6.615 -17.123 -2.247 1.00 66.44 92 LEU A CA 1
ATOM 717 C C . LEU A 1 92 ? -7.787 -16.514 -3.030 1.00 66.44 92 LEU A C 1
ATOM 719 O O . LEU A 1 92 ? -8.924 -16.558 -2.555 1.00 66.44 92 LEU A O 1
ATOM 723 N N . ILE A 1 93 ? -7.525 -15.987 -4.229 1.00 61.94 93 ILE A N 1
ATOM 724 C CA . ILE A 1 93 ? -8.564 -15.540 -5.167 1.00 61.94 93 ILE A CA 1
ATOM 725 C C . ILE A 1 93 ? -9.356 -16.750 -5.678 1.00 61.94 93 ILE A C 1
ATOM 727 O O . ILE A 1 93 ? -10.582 -16.767 -5.591 1.00 61.94 93 ILE A O 1
ATOM 731 N N . ALA A 1 94 ? -8.664 -17.785 -6.164 1.00 68.38 94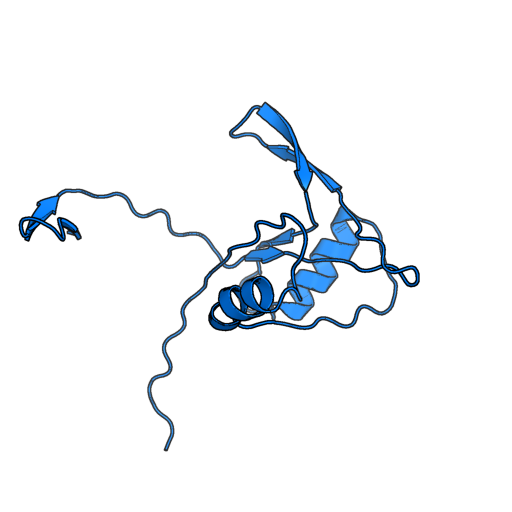 ALA A N 1
ATOM 732 C CA . ALA A 1 94 ? -9.294 -18.980 -6.727 1.00 68.38 94 ALA A CA 1
ATOM 733 C C . ALA A 1 94 ? -10.177 -19.731 -5.714 1.00 68.38 94 ALA A C 1
ATOM 735 O O . ALA A 1 94 ? -11.223 -20.263 -6.076 1.00 68.38 94 ALA A O 1
ATOM 736 N N . GLU A 1 95 ? -9.782 -19.749 -4.441 1.00 77.50 95 GLU A N 1
ATOM 737 C CA . GLU A 1 95 ? -10.530 -20.373 -3.344 1.00 77.50 95 GLU A CA 1
ATOM 738 C C . GLU A 1 95 ? -11.686 -19.505 -2.821 1.00 77.50 95 GLU A C 1
ATOM 740 O O . GLU A 1 95 ? -12.366 -19.900 -1.874 1.00 77.50 95 GLU A O 1
ATOM 745 N N . GLY A 1 96 ? -11.906 -18.313 -3.387 1.00 57.97 96 GLY A N 1
ATOM 746 C CA . GLY A 1 96 ? -12.938 -17.391 -2.917 1.00 57.97 96 GLY A CA 1
ATOM 747 C C . GLY A 1 96 ? -12.694 -16.909 -1.486 1.00 57.97 96 GLY A C 1
ATOM 748 O O . GLY A 1 96 ? -13.636 -16.583 -0.772 1.00 57.97 96 GLY A O 1
ATOM 749 N N . LYS A 1 97 ? -11.434 -16.886 -1.039 1.00 59.41 97 LYS A N 1
ATOM 750 C CA . LYS A 1 97 ? -11.041 -16.235 0.221 1.00 59.41 97 LYS A CA 1
ATOM 751 C C . LYS A 1 97 ? -10.862 -14.731 0.022 1.00 59.41 97 LYS A C 1
ATOM 753 O O . LYS A 1 97 ? -11.079 -13.966 0.955 1.00 59.41 97 LYS A O 1
ATOM 758 N N . ILE A 1 98 ? -10.515 -14.321 -1.198 1.00 52.69 98 ILE A N 1
ATOM 759 C CA . ILE A 1 98 ? -10.595 -12.944 -1.690 1.00 52.69 98 ILE A CA 1
ATOM 760 C C . ILE A 1 98 ? -11.763 -12.897 -2.685 1.00 52.69 98 ILE A C 1
ATOM 762 O O . ILE A 1 98 ? -11.685 -13.488 -3.757 1.00 52.69 98 ILE A O 1
ATOM 766 N N . THR A 1 99 ? -12.871 -12.250 -2.312 1.00 38.75 99 THR A N 1
ATOM 767 C CA . THR A 1 99 ? -14.144 -12.250 -3.075 1.00 38.75 99 THR A CA 1
ATOM 768 C C . THR A 1 99 ? -14.545 -10.886 -3.633 1.00 38.75 99 THR A C 1
ATOM 770 O O . THR A 1 99 ? -15.588 -10.770 -4.272 1.00 38.75 99 THR A O 1
ATOM 773 N N . HIS A 1 100 ?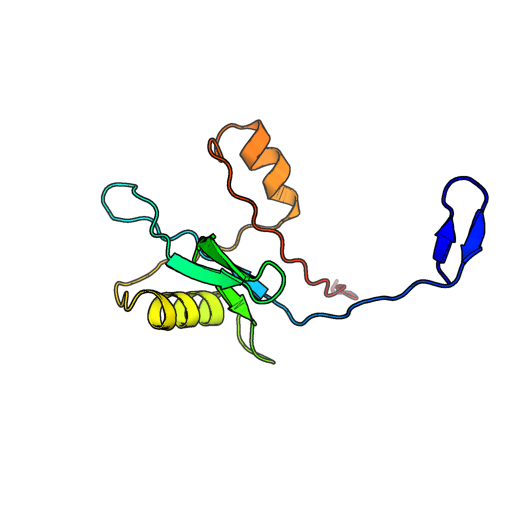 -13.733 -9.857 -3.398 1.00 33.84 100 HIS A N 1
ATOM 774 C CA . HIS A 1 100 ? -13.968 -8.480 -3.830 1.00 33.84 100 HIS A CA 1
ATOM 775 C C . HIS A 1 100 ? -12.733 -7.958 -4.574 1.00 33.84 100 HIS A C 1
ATOM 777 O O . HIS A 1 100 ? -11.627 -8.454 -4.347 1.00 33.84 100 HIS A O 1
ATOM 783 N N . SER A 1 101 ? -12.913 -6.966 -5.457 1.00 32.62 101 SER A N 1
ATOM 784 C CA . SER A 1 101 ? -11.793 -6.280 -6.110 1.00 32.62 101 SER A CA 1
ATOM 785 C C . SER A 1 101 ? -10.907 -5.634 -5.057 1.00 32.62 101 SER A C 1
ATOM 787 O O . SER A 1 101 ? -11.298 -4.659 -4.421 1.00 32.62 101 SER A O 1
ATOM 789 N N . LEU A 1 102 ? -9.706 -6.172 -4.907 1.00 35.84 102 LEU A N 1
ATOM 790 C CA . LEU A 1 102 ? -8.633 -5.537 -4.178 1.00 35.84 102 LEU A CA 1
ATOM 791 C C . LEU A 1 102 ? -7.361 -5.723 -5.003 1.00 35.84 102 LEU A C 1
ATOM 793 O O . LEU A 1 102 ? -6.879 -6.843 -5.172 1.00 35.84 102 LEU A O 1
ATOM 797 N N . VAL A 1 103 ? -6.869 -4.630 -5.583 1.00 33.09 103 VAL A N 1
ATOM 798 C CA . VAL A 1 103 ? -5.589 -4.606 -6.292 1.00 33.09 103 VAL A CA 1
ATOM 799 C C . VAL A 1 103 ? -4.549 -4.134 -5.300 1.00 33.09 103 VAL A C 1
ATOM 801 O O . VAL A 1 103 ? -4.553 -2.979 -4.896 1.00 33.09 103 VAL A O 1
ATOM 804 N N . VAL A 1 104 ? -3.676 -5.054 -4.908 1.00 31.33 104 VAL A N 1
ATOM 805 C CA . VAL A 1 104 ? -2.520 -4.774 -4.066 1.00 31.33 104 VAL A CA 1
ATOM 806 C C . VAL A 1 104 ? -1.383 -5.640 -4.559 1.00 31.33 104 VAL A C 1
ATOM 808 O O . VAL A 1 104 ? -1.376 -6.848 -4.332 1.00 31.33 104 VAL A O 1
ATOM 811 N N . VAL A 1 105 ? -0.442 -5.034 -5.273 1.00 34.56 105 VAL A N 1
ATOM 812 C CA . VAL A 1 105 ? 0.755 -5.725 -5.743 1.00 34.56 105 VAL A CA 1
ATOM 813 C C . VAL A 1 105 ? 1.952 -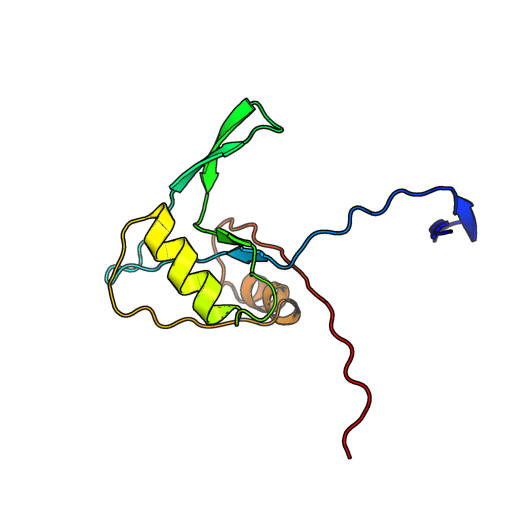4.830 -5.456 1.00 34.56 105 VAL A C 1
ATOM 815 O O . VAL A 1 105 ? 2.143 -3.820 -6.123 1.00 34.56 105 VAL A O 1
ATOM 818 N N . GLY A 1 106 ? 2.748 -5.222 -4.465 1.00 30.88 106 GLY A N 1
ATOM 819 C CA . GLY A 1 106 ? 4.117 -4.757 -4.261 1.00 30.88 106 GLY A CA 1
ATOM 820 C C . GLY A 1 106 ? 5.006 -5.990 -4.116 1.00 30.88 106 GLY A C 1
ATOM 821 O O . GLY A 1 106 ? 4.729 -6.842 -3.275 1.00 30.88 106 GLY A O 1
ATOM 822 N N . PHE A 1 107 ? 6.011 -6.133 -4.981 1.00 40.44 107 PHE A N 1
ATOM 823 C CA . PHE A 1 107 ? 7.022 -7.189 -4.900 1.00 40.44 107 PHE A CA 1
ATOM 824 C C . PHE A 1 107 ? 8.360 -6.563 -4.512 1.00 40.44 107 PHE A C 1
ATOM 826 O O . PHE A 1 107 ? 8.774 -5.607 -5.163 1.00 40.44 107 PHE A O 1
ATOM 833 N N . HIS A 1 108 ? 9.072 -7.183 -3.570 1.00 39.06 108 HIS A N 1
ATOM 834 C CA . HIS A 1 108 ? 10.526 -7.078 -3.495 1.00 39.06 108 HIS A CA 1
ATOM 835 C C . HIS A 1 108 ? 11.162 -8.460 -3.398 1.00 39.06 108 HIS A C 1
ATOM 837 O O . HIS A 1 108 ? 10.669 -9.353 -2.708 1.00 39.06 108 HIS A O 1
ATOM 843 N N . LEU A 1 109 ? 12.236 -8.641 -4.161 1.00 38.31 109 LEU A N 1
ATOM 844 C CA . LEU A 1 109 ? 12.972 -9.884 -4.322 1.00 38.31 109 LEU A CA 1
ATOM 845 C C . LEU A 1 109 ? 14.274 -9.784 -3.524 1.00 38.31 109 LEU A C 1
ATOM 847 O O . LEU A 1 109 ? 15.130 -8.976 -3.866 1.00 38.31 109 LEU A O 1
ATOM 851 N N . LEU A 1 110 ? 14.486 -10.679 -2.559 1.00 38.78 110 LEU A N 1
ATOM 852 C CA . LEU A 1 110 ? 15.819 -10.925 -2.006 1.00 38.78 110 LEU A CA 1
ATOM 853 C C . LEU A 1 110 ? 16.136 -12.418 -2.088 1.00 38.78 110 LEU A C 1
ATOM 855 O O . LEU A 1 110 ? 15.528 -13.263 -1.433 1.00 38.78 110 LEU A O 1
ATOM 859 N N . GLY A 1 111 ? 17.062 -12.735 -2.996 1.00 39.28 111 GLY A N 1
ATOM 860 C CA . GLY A 1 111 ? 17.535 -14.085 -3.259 1.00 39.28 111 GLY A CA 1
ATOM 861 C C . GLY A 1 111 ? 18.272 -14.665 -2.056 1.00 39.28 111 GLY A C 1
ATOM 862 O O . GLY A 1 111 ? 19.208 -14.066 -1.534 1.00 39.28 111 GLY A O 1
ATOM 863 N N . LEU A 1 112 ? 17.876 -15.869 -1.649 1.00 36.28 112 LEU A N 1
ATOM 864 C CA . LEU A 1 112 ? 18.585 -16.638 -0.634 1.00 36.28 112 LEU A CA 1
ATOM 865 C C . LEU A 1 112 ? 19.730 -17.416 -1.288 1.00 36.28 112 LEU A C 1
ATOM 867 O O . LEU A 1 112 ? 19.527 -18.472 -1.890 1.00 36.28 112 LEU A O 1
ATOM 871 N N . ALA A 1 113 ? 20.950 -16.902 -1.142 1.00 43.19 113 ALA A N 1
ATOM 872 C CA . ALA A 1 113 ? 22.146 -17.723 -1.241 1.00 43.19 113 ALA A CA 1
ATOM 873 C C . ALA A 1 113 ? 22.329 -18.488 0.080 1.00 43.19 113 ALA A C 1
ATOM 875 O O . ALA A 1 113 ? 22.787 -17.924 1.066 1.00 43.19 113 ALA A O 1
ATOM 876 N N . GLY A 1 114 ? 21.955 -19.770 0.045 1.00 40.81 114 GLY A N 1
ATOM 877 C CA . GLY A 1 114 ? 22.585 -20.879 0.766 1.00 40.81 114 GLY A CA 1
ATOM 878 C C . GLY A 1 114 ? 22.528 -20.886 2.292 1.00 40.81 114 GLY A C 1
ATOM 879 O O . GLY A 1 114 ? 23.311 -20.201 2.934 1.00 40.81 114 GLY A O 1
ATOM 880 N N . LEU A 1 115 ? 21.743 -21.813 2.847 1.00 34.28 115 LEU A N 1
ATOM 881 C CA . LEU A 1 115 ? 22.094 -22.512 4.085 1.00 34.28 115 LEU A CA 1
ATOM 882 C C . LEU A 1 115 ? 21.697 -23.991 3.953 1.00 34.28 115 LEU A C 1
ATOM 884 O O . LEU A 1 115 ? 20.526 -24.308 3.734 1.00 34.28 115 LEU A O 1
ATOM 888 N N . GLU A 1 116 ? 22.716 -24.853 4.021 1.00 35.31 116 GLU A N 1
ATOM 889 C CA . GLU A 1 116 ? 22.614 -26.214 4.568 1.00 35.31 116 GLU A CA 1
ATOM 890 C C . GLU A 1 116 ? 22.251 -26.163 6.060 1.00 35.31 116 GLU A C 1
ATOM 892 O O . GLU A 1 116 ? 22.639 -25.174 6.729 1.00 35.31 116 GLU A O 1
#